Protein AF-A0A4Y7T0N1-F1 (afdb_monomer)

Sequence (143 aa):
MRIVDLEAQKLVNLERAVAVIEGQTSRVIENAEGQRTTPSVVAFTKHGKRLVGLPAKRQAVVNSANTIFAFKHLIGHQFSDKEVQDDAKHWPFKTVKKPDGHPAVQVENGGKSQQLTPKELLSSYVLVKMKETAEQFLNKKVK

Secondary structure (DSSP, 8-state):
-EEEEEE--SSSS-EEEEEEEETTEEEEPP-TTS-S-EE--EEE-TTS-EEESHHHHHHTTT-GGGEE-SGGGGTT--TT-HHHHHHHHH-SSEEEE-TTS-EEEEEEETTEEEEE-HHHHIIIIIHHHHHHHHHHHHTS---

InterPro domains:
  IPR013126 Heat shock protein 70 family [PF00012] (16-143)
  IPR013126 Heat shock protein 70 family [PTHR19375] (18-143)
  IPR043129 ATPase, nucleotide binding domain [SSF53067] (17-142)

Radius of gyration: 16.04 Å; Cα contacts (8 Å, |Δi|>4): 265; chains: 1; bounding box: 37×33×44 Å

pLDDT: mean 85.83, std 10.45, range [37.81, 95.25]

Foldseek 3Di:
DDKDKDQDPDPASFKIWIWDDDPPDIDTAAAPVRDSIFTLKWAADLQQDIDGGPVLVVCCVVRQQRIDTSLVQQPPDFCPDPSNVVVQVVGSYHWDADPVRGIWTWHAHNNDTDTGHSVCSCPVPVVVSSQVRVCVVVVHHDD

Solvent-accessible surface area (backbone atoms only — not comparable to full-atom values): 7938 Å² total; per-residue (Å²): 120,49,80,45,82,42,76,48,92,52,103,56,90,38,36,37,29,43,30,44,33,54,91,92,48,75,45,74,43,55,36,98,86,75,33,57,58,36,42,55,21,42,19,40,31,74,82,56,48,77,35,62,15,66,69,10,56,66,35,39,81,84,42,29,50,29,30,49,56,68,45,67,77,47,58,95,44,45,39,84,37,66,68,51,51,56,53,49,72,76,45,72,35,50,69,42,72,44,97,87,44,35,42,24,38,46,36,48,41,47,84,38,81,44,78,40,39,42,66,53,51,41,60,70,46,50,49,46,51,50,48,51,37,51,20,64,75,65,74,42,89,80,132

Structure (mmCIF, N/CA/C/O backbone):
data_AF-A0A4Y7T0N1-F1
#
_entry.id   AF-A0A4Y7T0N1-F1
#
loop_
_atom_site.group_PDB
_atom_site.id
_atom_site.type_symbol
_atom_site.label_atom_id
_atom_site.label_alt_id
_atom_site.label_comp_id
_atom_site.label_asym_id
_atom_site.label_entity_id
_atom_site.label_seq_id
_atom_site.pdbx_PDB_ins_code
_atom_site.Cartn_x
_atom_site.Cartn_y
_atom_site.Cartn_z
_atom_site.occupancy
_atom_site.B_iso_or_equiv
_atom_site.auth_seq_id
_atom_site.auth_comp_id
_atom_site.auth_asym_id
_atom_site.auth_atom_id
_atom_site.pdbx_PDB_model_num
ATOM 1 N N . MET A 1 1 ? -9.995 -4.094 25.780 1.00 56.50 1 MET A N 1
ATOM 2 C CA . MET A 1 1 ? -10.314 -3.546 24.450 1.00 56.50 1 MET A CA 1
ATOM 3 C C . MET A 1 1 ? -9.272 -4.034 23.461 1.00 56.50 1 MET A C 1
ATOM 5 O O . MET A 1 1 ? -8.095 -3.783 23.698 1.00 56.50 1 MET A O 1
ATOM 9 N N . ARG A 1 2 ? -9.671 -4.794 22.439 1.00 62.84 2 ARG A N 1
ATOM 10 C CA . ARG A 1 2 ? -8.757 -5.334 21.415 1.00 62.84 2 ARG A CA 1
ATOM 11 C C . ARG A 1 2 ? -9.041 -4.655 20.080 1.00 62.84 2 ARG A C 1
ATOM 13 O O . ARG A 1 2 ? -10.206 -4.433 19.764 1.00 62.84 2 ARG A O 1
ATOM 20 N N . ILE A 1 3 ? -7.989 -4.320 19.339 1.00 62.69 3 ILE A N 1
ATOM 21 C CA . ILE A 1 3 ? -8.107 -3.845 17.961 1.00 62.69 3 ILE A CA 1
ATOM 22 C C . ILE A 1 3 ? -7.867 -5.035 17.053 1.00 62.69 3 ILE A C 1
ATOM 24 O O . ILE A 1 3 ? -6.876 -5.746 17.220 1.00 62.69 3 ILE A O 1
ATOM 28 N N . VAL A 1 4 ? -8.776 -5.241 16.112 1.00 72.81 4 VAL A N 1
ATOM 29 C CA . VAL A 1 4 ? -8.622 -6.243 15.066 1.00 72.81 4 VAL A CA 1
ATOM 30 C C . VAL A 1 4 ? -8.620 -5.537 13.722 1.00 72.81 4 VAL A C 1
ATOM 32 O O . VAL A 1 4 ? -9.458 -4.674 13.450 1.00 72.81 4 VAL A O 1
ATOM 35 N N . ASP A 1 5 ? -7.633 -5.876 12.905 1.00 69.31 5 ASP A N 1
ATOM 36 C CA . ASP A 1 5 ? -7.638 -5.525 11.497 1.00 69.31 5 ASP A CA 1
ATOM 37 C C . ASP A 1 5 ? -8.485 -6.574 10.764 1.00 69.31 5 ASP A C 1
ATOM 39 O O . ASP A 1 5 ? -8.305 -7.781 10.943 1.00 69.31 5 ASP A O 1
ATOM 43 N N . LEU A 1 6 ? -9.465 -6.093 10.007 1.00 65.44 6 LEU A N 1
ATOM 44 C CA . LEU A 1 6 ? -10.406 -6.909 9.260 1.00 65.44 6 LEU A CA 1
ATOM 45 C C . LEU A 1 6 ? -10.150 -6.715 7.771 1.00 65.44 6 LEU A C 1
ATOM 47 O O . LEU A 1 6 ? -10.138 -5.594 7.256 1.00 65.44 6 LEU A O 1
ATOM 51 N N .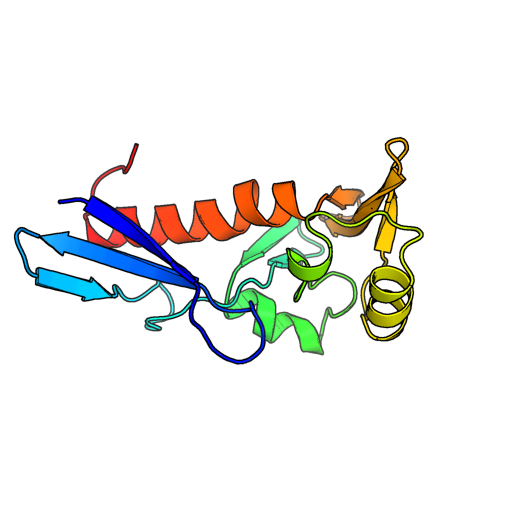 GLU A 1 7 ? -9.992 -7.827 7.067 1.00 65.38 7 GLU A N 1
ATOM 52 C CA . GLU A 1 7 ? -10.002 -7.848 5.613 1.00 65.38 7 GLU A CA 1
ATOM 53 C C . GLU A 1 7 ? -11.452 -7.956 5.138 1.00 65.38 7 GLU A C 1
ATOM 55 O O . GLU A 1 7 ? -12.161 -8.898 5.497 1.00 65.38 7 GLU A O 1
ATOM 60 N N . ALA A 1 8 ? -11.922 -6.973 4.371 1.00 56.91 8 ALA A N 1
ATOM 61 C CA . ALA A 1 8 ? -13.291 -7.001 3.874 1.00 56.91 8 ALA A CA 1
ATOM 62 C C . ALA A 1 8 ? -13.403 -7.989 2.701 1.00 56.91 8 ALA A C 1
ATOM 64 O O . ALA A 1 8 ? -12.773 -7.792 1.662 1.00 56.91 8 ALA A O 1
ATOM 65 N N . GLN A 1 9 ? -14.236 -9.027 2.847 1.00 44.56 9 GLN A N 1
ATOM 66 C CA . GLN A 1 9 ? -14.589 -9.964 1.773 1.00 44.56 9 GLN A CA 1
ATOM 67 C C . GLN A 1 9 ? -15.526 -9.293 0.752 1.00 44.56 9 GLN A C 1
ATOM 69 O O . GLN A 1 9 ? -16.732 -9.524 0.720 1.00 44.56 9 GLN A O 1
ATOM 74 N N . LYS A 1 10 ? -14.975 -8.440 -0.106 1.00 39.34 10 LYS A N 1
ATOM 75 C CA . LYS A 1 10 ? -15.500 -8.236 -1.462 1.00 39.34 10 LYS A CA 1
ATOM 76 C C . LYS A 1 10 ? -14.497 -8.874 -2.414 1.00 39.34 10 LYS A C 1
ATOM 78 O O . LYS A 1 10 ? -13.329 -8.965 -2.066 1.00 39.34 10 LYS A O 1
ATOM 83 N N . LEU A 1 11 ? -14.963 -9.330 -3.576 1.00 37.81 11 LEU A N 1
ATOM 84 C CA . LEU A 1 11 ? -14.283 -10.149 -4.604 1.00 37.81 11 LEU A CA 1
ATOM 85 C C . LEU A 1 11 ? -12.857 -9.733 -5.046 1.00 37.81 11 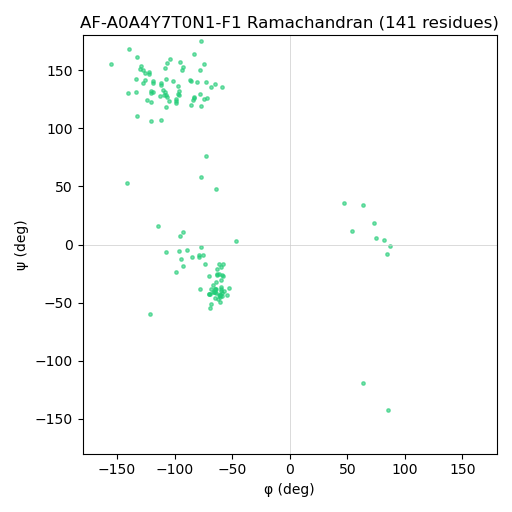LEU A C 1
ATOM 87 O O . LEU A 1 11 ? -12.280 -10.384 -5.907 1.00 37.81 11 LEU A O 1
ATOM 91 N N . VAL A 1 12 ? -12.256 -8.700 -4.458 1.00 47.91 12 VAL A N 1
ATOM 92 C CA . VAL A 1 12 ? -10.844 -8.358 -4.592 1.00 47.91 12 VAL A CA 1
ATOM 93 C C . VAL A 1 12 ? -10.345 -7.889 -3.220 1.00 47.91 12 VAL A C 1
ATOM 95 O O . VAL A 1 12 ? -10.972 -7.019 -2.615 1.00 47.91 12 VAL A O 1
ATOM 98 N N . ASN A 1 13 ? -9.222 -8.436 -2.743 1.00 62.03 13 ASN A N 1
ATOM 99 C CA . ASN A 1 13 ? -8.569 -8.194 -1.441 1.00 62.03 13 ASN A CA 1
ATOM 100 C C . ASN A 1 13 ? -8.056 -6.739 -1.248 1.00 62.03 13 ASN A C 1
ATOM 102 O O . ASN A 1 13 ? -6.907 -6.491 -0.870 1.00 62.03 13 ASN A O 1
ATOM 106 N N . LEU A 1 14 ? -8.877 -5.732 -1.543 1.00 70.88 14 LEU A N 1
ATOM 107 C CA . LEU A 1 14 ? -8.480 -4.335 -1.723 1.00 70.88 14 LEU A CA 1
ATOM 108 C C . LEU A 1 14 ? -8.893 -3.419 -0.581 1.00 70.88 14 LEU A C 1
ATOM 110 O O . LEU A 1 14 ? -8.496 -2.263 -0.602 1.00 70.88 14 LEU A O 1
ATOM 114 N N . GLU A 1 15 ? -9.656 -3.872 0.406 1.00 83.56 15 GLU A N 1
ATOM 115 C CA . GLU A 1 15 ? -10.153 -3.007 1.479 1.00 83.56 15 GLU A CA 1
ATOM 116 C C . GLU A 1 15 ? -9.815 -3.592 2.852 1.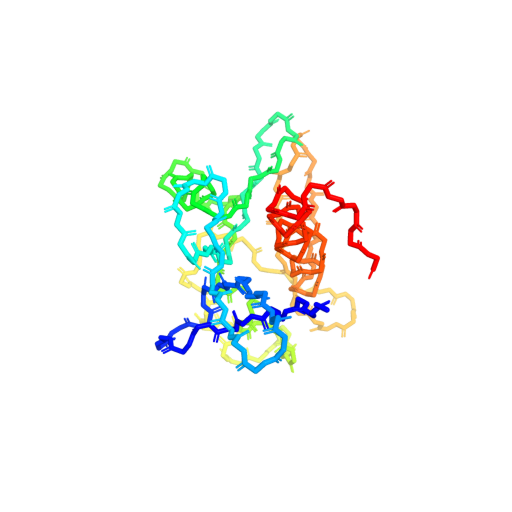00 83.56 15 GLU A C 1
ATOM 118 O O . GLU A 1 15 ? -9.891 -4.802 3.067 1.00 83.56 15 GLU A O 1
ATOM 123 N N . ARG A 1 16 ? -9.412 -2.722 3.783 1.00 84.12 16 ARG A N 1
ATOM 124 C CA . ARG A 1 16 ? -9.196 -3.065 5.194 1.00 84.12 16 ARG A CA 1
ATOM 125 C C . ARG A 1 16 ? -10.071 -2.203 6.080 1.00 84.12 16 ARG A C 1
ATOM 127 O O . ARG A 1 16 ? -10.336 -1.047 5.756 1.00 84.12 16 ARG A O 1
ATOM 134 N N . ALA A 1 17 ? -10.496 -2.754 7.199 1.00 86.94 17 ALA A N 1
ATOM 135 C CA . ALA A 1 17 ? -11.232 -2.041 8.224 1.00 86.94 17 ALA A CA 1
ATOM 136 C C . ALA A 1 17 ? -10.568 -2.273 9.576 1.00 86.94 17 ALA A C 1
ATOM 138 O O . ALA A 1 17 ? -9.929 -3.298 9.809 1.00 86.94 17 ALA A O 1
ATOM 139 N N . VAL A 1 18 ? -10.742 -1.319 10.480 1.00 87.38 18 VAL A N 1
ATOM 140 C CA . VAL A 1 18 ? -10.300 -1.461 11.863 1.00 87.38 18 VAL A CA 1
ATOM 141 C C . VAL A 1 18 ? -11.539 -1.620 12.720 1.00 87.38 18 VAL A C 1
ATOM 143 O O . VAL A 1 18 ? -12.489 -0.848 12.586 1.00 87.38 18 VAL A O 1
ATOM 146 N N . ALA A 1 19 ? -11.544 -2.615 13.599 1.00 87.06 19 ALA A N 1
ATOM 147 C CA . ALA A 1 19 ? -12.599 -2.773 14.584 1.00 87.06 19 ALA A CA 1
ATOM 148 C C . ALA A 1 19 ? -12.045 -2.766 16.003 1.00 87.06 19 ALA A C 1
ATOM 150 O O . ALA A 1 19 ? -10.942 -3.241 16.281 1.00 87.06 19 ALA A O 1
ATOM 151 N N . VAL A 1 20 ? -12.853 -2.223 16.904 1.00 85.94 20 VAL A N 1
ATOM 152 C CA . VAL A 1 20 ? -12.603 -2.180 18.337 1.00 85.94 20 VAL A CA 1
ATOM 153 C C . VAL A 1 20 ? -13.575 -3.137 19.013 1.00 85.94 20 VAL A C 1
ATOM 155 O O . VAL A 1 20 ? -14.782 -3.079 18.780 1.00 85.94 20 VAL A O 1
ATOM 158 N N . ILE A 1 21 ? -13.034 -4.020 19.849 1.00 85.56 21 ILE A N 1
ATOM 159 C CA . ILE A 1 21 ? -13.801 -4.983 20.640 1.00 85.56 21 ILE A CA 1
ATOM 160 C C . ILE A 1 21 ? -13.775 -4.550 22.105 1.00 85.56 21 ILE A C 1
ATOM 162 O O . ILE A 1 21 ? -12.707 -4.506 22.733 1.00 85.56 21 ILE A O 1
ATOM 166 N N . GLU A 1 22 ? -14.952 -4.258 22.650 1.00 81.62 22 GLU A N 1
ATOM 167 C CA . GLU A 1 22 ? -15.200 -3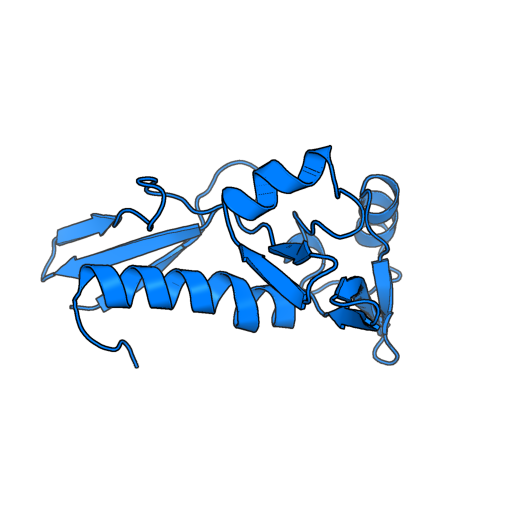.887 24.044 1.00 81.62 22 GLU A CA 1
ATOM 168 C C . GLU A 1 22 ? -16.170 -4.904 24.662 1.00 81.62 22 GLU A C 1
ATOM 170 O O . GLU A 1 22 ? -17.356 -4.938 24.340 1.00 81.62 22 GLU A O 1
ATOM 175 N N . GLY A 1 23 ? -15.651 -5.779 25.530 1.00 84.38 23 GLY A N 1
ATOM 176 C CA . GLY A 1 23 ? -16.430 -6.895 26.070 1.00 84.38 23 GLY A CA 1
ATOM 177 C C . GLY A 1 23 ? -16.841 -7.868 24.962 1.00 84.38 23 GLY A C 1
ATOM 178 O O . GLY A 1 23 ? -15.977 -8.436 24.296 1.00 84.38 23 GLY A O 1
ATOM 179 N N . GLN A 1 24 ? -18.151 -8.044 24.775 1.00 83.50 24 GLN A N 1
ATOM 180 C CA . GLN A 1 24 ? -18.739 -8.880 23.720 1.00 83.50 24 GLN A CA 1
ATOM 181 C C . GLN A 1 24 ? -19.148 -8.086 22.468 1.00 83.50 24 GLN A C 1
ATOM 183 O O . GLN A 1 24 ? -19.536 -8.682 21.466 1.00 83.50 24 GLN A O 1
ATOM 188 N N . THR A 1 25 ? -19.043 -6.755 22.497 1.00 80.75 25 THR A N 1
ATOM 189 C CA . THR A 1 25 ? -19.463 -5.898 21.386 1.00 80.75 25 THR A CA 1
ATOM 190 C C . THR A 1 25 ? -18.269 -5.562 20.502 1.00 80.75 25 THR A C 1
ATOM 192 O O . THR A 1 25 ? -17.212 -5.150 20.988 1.00 80.75 25 THR A O 1
ATOM 195 N N . SER A 1 26 ? -18.442 -5.708 19.188 1.00 85.50 26 SER A N 1
ATOM 196 C CA . SER A 1 26 ? -17.476 -5.250 18.188 1.00 85.50 26 SER A CA 1
ATOM 197 C C . SER A 1 26 ? -18.057 -4.086 17.391 1.00 85.50 26 SER A C 1
ATOM 199 O O . SER A 1 26 ? -19.232 -4.096 17.024 1.00 85.50 26 SER A O 1
ATOM 201 N N . ARG A 1 27 ? -17.237 -3.065 17.142 1.00 86.25 27 ARG A N 1
ATOM 202 C CA . ARG A 1 27 ? -17.602 -1.909 16.317 1.00 86.25 27 ARG A CA 1
ATOM 203 C C . ARG A 1 27 ? -16.495 -1.598 15.324 1.00 86.25 27 ARG A C 1
ATOM 205 O O . ARG A 1 27 ? -15.331 -1.513 15.710 1.00 86.25 27 ARG A O 1
ATOM 212 N N . VAL A 1 28 ? -16.856 -1.419 14.056 1.00 88.31 28 VAL A N 1
ATOM 213 C CA . VAL A 1 28 ? -15.934 -0.914 13.030 1.00 88.31 28 VAL A CA 1
ATOM 214 C C . VAL A 1 28 ? -15.802 0.592 13.210 1.00 88.31 28 VAL A C 1
ATOM 216 O O . VAL A 1 28 ? -16.813 1.285 13.322 1.00 88.31 28 VAL A O 1
ATOM 219 N N . ILE A 1 29 ? -14.568 1.081 13.258 1.00 89.62 29 ILE A N 1
ATOM 220 C CA . ILE A 1 29 ? -14.277 2.502 13.445 1.00 89.62 29 ILE A CA 1
ATOM 221 C C . ILE A 1 29 ? -14.094 3.196 12.098 1.00 89.62 29 ILE A C 1
ATOM 223 O O . ILE A 1 29 ? -13.671 2.588 11.113 1.00 89.62 29 ILE A O 1
ATOM 227 N N . GLU A 1 30 ? -14.431 4.478 12.058 1.00 89.25 30 GLU A N 1
ATOM 228 C CA . GLU A 1 30 ? -14.248 5.309 10.874 1.00 89.25 30 GLU A CA 1
ATOM 229 C C . GLU A 1 30 ? -12.796 5.783 10.787 1.00 89.25 30 GLU A C 1
ATOM 231 O O . GLU A 1 30 ? -12.162 6.108 11.792 1.00 89.25 30 GLU A O 1
ATOM 236 N N . ASN A 1 31 ? -12.256 5.792 9.572 1.00 87.50 31 ASN A N 1
ATOM 237 C CA . ASN A 1 31 ? -10.958 6.383 9.290 1.00 87.50 31 ASN A CA 1
ATOM 238 C C . ASN A 1 31 ? -11.047 7.914 9.223 1.00 87.50 31 ASN A C 1
ATOM 240 O O . ASN A 1 31 ? -12.128 8.500 9.250 1.00 87.50 31 ASN A O 1
ATOM 244 N N . ALA A 1 32 ? -9.895 8.569 9.075 1.00 85.94 32 ALA A N 1
ATOM 245 C CA . ALA A 1 32 ? -9.811 10.028 8.964 1.00 85.94 32 ALA A CA 1
ATOM 246 C C . ALA A 1 32 ? -10.626 10.631 7.795 1.00 85.94 32 ALA A C 1
ATOM 248 O O . ALA A 1 32 ? -10.889 11.828 7.795 1.00 85.94 32 ALA A O 1
ATOM 249 N N . GLU A 1 33 ? -11.037 9.817 6.817 1.00 85.25 33 GLU A N 1
ATOM 250 C CA . GLU A 1 33 ? -11.853 10.229 5.668 1.00 85.25 33 GLU A CA 1
ATOM 251 C C . GLU A 1 33 ? -13.361 9.982 5.898 1.00 85.25 33 GLU A C 1
ATOM 253 O O . GLU A 1 33 ? -14.153 10.107 4.964 1.00 85.25 33 GLU A O 1
ATOM 258 N N . GLY A 1 34 ? -13.767 9.579 7.109 1.00 86.62 34 GLY A N 1
ATOM 259 C CA . GLY A 1 34 ? -15.159 9.270 7.460 1.00 86.62 34 GLY A CA 1
ATOM 260 C C . GLY A 1 34 ? -15.677 7.954 6.871 1.00 86.62 34 GLY A C 1
ATOM 261 O O . GLY A 1 34 ? -16.883 7.758 6.753 1.00 86.62 34 GLY A O 1
ATOM 262 N N . GLN A 1 35 ? -14.787 7.055 6.443 1.00 87.88 35 GLN A N 1
ATOM 263 C CA . GLN A 1 35 ? -15.147 5.760 5.862 1.00 87.88 35 GLN A CA 1
ATOM 264 C C . GLN A 1 35 ? -14.826 4.625 6.837 1.00 87.88 35 GLN A C 1
ATOM 266 O O . GLN A 1 35 ? -13.788 4.623 7.495 1.00 87.88 35 GLN A O 1
ATOM 271 N N . ARG A 1 36 ? -15.686 3.605 6.887 1.00 87.88 36 ARG A N 1
ATOM 272 C CA . ARG A 1 36 ? -15.468 2.388 7.699 1.00 87.88 36 ARG A CA 1
ATOM 273 C C . ARG A 1 36 ? -14.500 1.393 7.059 1.00 87.88 36 ARG A C 1
ATOM 275 O O . ARG A 1 36 ? -14.078 0.435 7.698 1.00 87.88 36 ARG A O 1
ATOM 282 N N . THR A 1 37 ? -14.150 1.616 5.797 1.00 86.81 37 THR A N 1
ATOM 283 C CA . THR A 1 37 ? -13.158 0.841 5.057 1.00 86.81 37 THR A CA 1
ATOM 284 C C . THR A 1 37 ? -12.099 1.773 4.484 1.00 86.81 37 THR A C 1
ATOM 286 O O . THR A 1 37 ? -12.349 2.926 4.128 1.00 86.81 37 THR A O 1
ATOM 289 N N . THR A 1 38 ? -10.877 1.266 4.400 1.00 86.38 38 THR A N 1
ATOM 290 C CA . THR A 1 38 ? -9.739 1.947 3.800 1.00 86.38 38 THR A CA 1
ATOM 291 C C . THR A 1 38 ? -9.211 1.101 2.648 1.00 86.38 38 THR A C 1
ATOM 293 O O . THR A 1 38 ? -8.823 -0.052 2.863 1.00 86.38 38 THR A O 1
ATOM 296 N N . PRO A 1 39 ? -9.148 1.652 1.425 1.00 88.31 39 PRO A N 1
ATOM 297 C CA . PRO A 1 39 ? -8.514 0.968 0.310 1.00 88.31 39 PRO A CA 1
ATOM 298 C C . PRO A 1 39 ? -7.038 0.644 0.605 1.00 88.31 39 PRO A C 1
ATOM 300 O O . PRO A 1 39 ? -6.280 1.494 1.066 1.00 88.31 39 PRO A O 1
ATOM 303 N N . SER A 1 40 ? -6.599 -0.568 0.281 1.00 87.56 40 SER A N 1
ATOM 304 C CA . SER A 1 40 ? -5.203 -1.022 0.290 1.00 87.56 40 SER A CA 1
ATOM 305 C C . SER A 1 40 ? -4.479 -0.487 -0.947 1.00 87.56 40 SER A C 1
ATOM 307 O O . SER A 1 40 ? -3.992 -1.243 -1.784 1.00 87.56 40 SER A O 1
ATOM 309 N N . VAL A 1 41 ? -4.475 0.837 -1.085 1.00 91.31 41 VAL A N 1
ATOM 310 C CA . VAL A 1 41 ? -3.844 1.569 -2.183 1.00 91.31 41 VAL A CA 1
ATOM 311 C C . VAL A 1 41 ? -2.803 2.498 -1.584 1.00 91.31 41 VAL A C 1
ATOM 313 O O . VAL A 1 41 ? -3.093 3.207 -0.617 1.00 91.31 41 VAL A O 1
ATOM 316 N N . VAL A 1 42 ? -1.602 2.491 -2.154 1.00 93.25 42 VAL A N 1
ATOM 317 C CA . VAL A 1 42 ? -0.470 3.311 -1.717 1.00 93.25 42 VAL A CA 1
ATOM 318 C C . VAL A 1 42 ? 0.010 4.131 -2.905 1.00 93.25 42 VAL A C 1
ATOM 320 O O . VAL A 1 42 ? 0.331 3.566 -3.943 1.00 93.25 42 VAL A O 1
ATOM 323 N N . ALA A 1 43 ? 0.065 5.453 -2.768 1.00 93.56 43 ALA A N 1
ATOM 324 C CA . ALA A 1 43 ? 0.572 6.343 -3.807 1.00 93.56 43 ALA A CA 1
ATOM 325 C C . ALA A 1 43 ? 1.792 7.123 -3.317 1.00 93.56 43 ALA A C 1
ATOM 327 O O . ALA A 1 43 ? 1.812 7.627 -2.189 1.00 93.56 43 ALA A O 1
ATOM 328 N N . PHE A 1 44 ? 2.789 7.257 -4.188 1.00 93.06 44 PHE A N 1
ATOM 329 C CA . PHE A 1 44 ? 4.007 8.024 -3.939 1.00 93.06 44 PHE A CA 1
ATOM 330 C C . PHE A 1 44 ? 3.976 9.305 -4.764 1.00 93.06 44 PHE A C 1
ATOM 332 O O . PHE A 1 44 ? 3.707 9.283 -5.967 1.00 93.06 44 PHE A O 1
ATOM 339 N N . THR A 1 45 ? 4.199 10.445 -4.111 1.00 89.06 45 THR A N 1
ATOM 340 C CA . THR A 1 45 ? 4.218 11.740 -4.791 1.00 89.06 45 THR A CA 1
ATOM 341 C C . THR A 1 45 ? 5.639 12.155 -5.153 1.00 89.06 45 THR A C 1
ATOM 343 O O . THR A 1 45 ? 6.626 11.790 -4.507 1.00 89.06 45 THR A O 1
ATOM 346 N N . LYS A 1 46 ? 5.736 13.032 -6.154 1.00 84.12 46 LYS A N 1
ATOM 347 C CA . LYS A 1 46 ? 6.999 13.652 -6.579 1.00 84.12 46 LYS A CA 1
ATOM 348 C C . LYS A 1 46 ? 7.680 14.469 -5.475 1.00 84.12 46 LYS A C 1
ATOM 350 O O . LYS A 1 46 ? 8.878 14.695 -5.548 1.00 84.12 46 LYS A O 1
ATOM 355 N N . HIS A 1 47 ? 6.943 14.878 -4.441 1.00 83.94 47 HIS A N 1
ATOM 356 C CA . HIS A 1 47 ? 7.463 15.653 -3.308 1.00 83.94 47 HIS A CA 1
ATOM 357 C C . HIS A 1 47 ? 7.908 14.780 -2.124 1.00 83.94 47 HIS A C 1
ATOM 359 O O . HIS A 1 47 ? 8.117 15.294 -1.030 1.00 83.94 47 HIS A O 1
ATOM 365 N N . GLY A 1 48 ? 7.999 13.456 -2.292 1.00 82.56 48 GLY A N 1
ATOM 366 C CA . GLY A 1 48 ? 8.411 12.557 -1.210 1.00 82.56 48 GLY A CA 1
ATOM 367 C C . GLY A 1 48 ? 7.288 12.192 -0.230 1.00 82.56 48 GLY A C 1
ATOM 368 O O . GLY A 1 48 ? 7.531 11.522 0.779 1.00 82.56 48 GLY A O 1
ATOM 369 N N . LYS A 1 49 ? 6.051 12.646 -0.491 1.00 85.94 49 LYS A N 1
ATOM 370 C CA . LYS A 1 49 ? 4.890 12.356 0.358 1.00 85.94 49 LYS A CA 1
ATOM 371 C C . LYS A 1 49 ? 4.275 11.024 -0.050 1.00 85.94 49 LYS A C 1
ATOM 373 O O . LYS A 1 49 ? 4.139 10.713 -1.230 1.00 85.94 49 LYS A O 1
ATOM 378 N N . ARG A 1 50 ? 3.854 10.260 0.950 1.00 89.75 50 ARG A N 1
ATOM 379 C CA . ARG A 1 50 ? 3.208 8.960 0.778 1.00 89.75 50 ARG A CA 1
ATOM 380 C C . ARG A 1 50 ? 1.747 9.092 1.167 1.00 89.75 50 ARG A C 1
ATOM 382 O O . ARG A 1 50 ? 1.430 9.699 2.189 1.00 89.75 50 ARG A O 1
ATOM 389 N N . LEU A 1 51 ? 0.868 8.571 0.328 1.00 91.88 51 LEU A N 1
ATOM 390 C CA . LEU A 1 51 ? -0.575 8.598 0.521 1.00 91.88 51 LEU A CA 1
ATOM 391 C C . LEU A 1 51 ? -1.071 7.159 0.609 1.00 91.88 51 LEU A C 1
ATOM 393 O O . LEU A 1 51 ? -0.598 6.296 -0.126 1.00 91.88 51 LEU A O 1
ATOM 397 N N . VAL A 1 52 ? -2.029 6.906 1.495 1.00 92.00 52 VAL A N 1
ATOM 398 C CA . VAL A 1 52 ? -2.620 5.579 1.708 1.00 92.00 52 VAL A CA 1
ATOM 399 C C . VAL A 1 52 ? -4.134 5.724 1.766 1.00 92.00 52 VAL A C 1
ATOM 401 O O . VAL A 1 52 ? -4.634 6.706 2.316 1.00 92.00 52 VAL A O 1
ATOM 404 N N . GLY A 1 53 ? -4.871 4.763 1.214 1.00 90.81 53 GLY A N 1
ATOM 405 C CA . GLY A 1 53 ? -6.331 4.758 1.278 1.00 90.81 53 GLY A CA 1
ATOM 406 C C . GLY A 1 53 ? -6.992 5.575 0.176 1.00 90.81 53 GLY A C 1
ATOM 407 O O . GLY A 1 53 ? -6.551 5.586 -0.976 1.00 90.81 53 GLY A O 1
ATOM 408 N N . LEU A 1 54 ? -8.079 6.262 0.526 1.00 90.38 54 LEU A N 1
ATOM 409 C CA . LEU A 1 54 ? -8.862 7.054 -0.422 1.00 90.38 54 LEU A CA 1
ATOM 410 C C . LEU A 1 54 ? -8.039 8.160 -1.120 1.00 90.38 54 LEU A C 1
ATOM 412 O O . LEU A 1 54 ? -8.162 8.280 -2.343 1.00 90.38 54 LEU A O 1
ATOM 416 N N . PRO A 1 55 ? -7.144 8.904 -0.433 1.00 91.31 55 PRO A N 1
ATOM 417 C CA . PRO A 1 55 ? -6.271 9.872 -1.096 1.00 91.31 55 PRO A CA 1
ATOM 418 C C . PRO A 1 55 ? -5.364 9.244 -2.162 1.00 91.31 55 PRO A C 1
ATOM 420 O O . PRO A 1 55 ? -5.150 9.845 -3.212 1.00 91.31 55 PRO A O 1
ATOM 423 N N . ALA A 1 56 ? -4.867 8.024 -1.930 1.00 92.06 56 ALA A N 1
ATOM 424 C CA . ALA A 1 56 ? -4.067 7.294 -2.912 1.00 92.06 56 ALA A CA 1
ATOM 425 C C . ALA A 1 56 ? -4.920 6.831 -4.101 1.00 92.06 56 ALA A C 1
ATOM 427 O O . ALA A 1 56 ? -4.526 7.001 -5.248 1.00 92.06 56 ALA A O 1
ATOM 428 N N . LYS A 1 57 ? -6.133 6.328 -3.843 1.00 90.19 57 LYS A N 1
ATOM 429 C CA . LYS A 1 57 ? -7.076 5.929 -4.899 1.00 90.19 57 LYS A CA 1
ATOM 430 C C . LYS A 1 57 ? -7.438 7.093 -5.829 1.00 90.19 57 LYS A C 1
ATOM 432 O O . LYS A 1 57 ? -7.516 6.897 -7.035 1.00 90.19 57 LYS A O 1
ATOM 437 N N . ARG A 1 58 ? -7.602 8.310 -5.298 1.00 91.25 58 ARG A N 1
ATOM 438 C CA . ARG A 1 58 ? -7.840 9.522 -6.109 1.00 91.25 58 ARG A CA 1
ATOM 439 C C . ARG A 1 58 ? -6.655 9.863 -7.021 1.00 91.25 58 ARG A C 1
ATOM 441 O O . ARG A 1 58 ? -6.858 10.353 -8.125 1.00 91.25 58 ARG A O 1
ATOM 448 N N . GLN A 1 59 ? -5.432 9.567 -6.583 1.00 90.75 59 GLN A N 1
ATOM 449 C CA . GLN A 1 59 ? -4.217 9.784 -7.373 1.00 90.75 59 GLN A CA 1
ATOM 450 C C . GLN A 1 59 ? -4.047 8.770 -8.509 1.00 90.75 59 GLN A C 1
ATOM 452 O O . GLN A 1 59 ? -3.302 9.051 -9.440 1.00 90.75 59 GLN A O 1
ATOM 457 N N . ALA A 1 60 ? -4.758 7.638 -8.494 1.00 88.06 60 ALA A N 1
ATOM 458 C CA . ALA A 1 60 ? -4.621 6.609 -9.525 1.00 88.06 60 ALA A CA 1
ATOM 459 C C . ALA A 1 60 ? -4.924 7.123 -10.944 1.00 88.06 60 ALA A C 1
ATOM 461 O O . ALA A 1 60 ? -4.382 6.587 -11.901 1.00 88.06 60 ALA A O 1
ATOM 462 N N . VAL A 1 61 ? -5.752 8.166 -11.085 1.00 87.44 61 VAL A N 1
ATOM 463 C CA . VAL A 1 61 ? -6.096 8.760 -12.391 1.00 87.44 61 VAL A CA 1
ATOM 464 C C . VAL A 1 61 ? -4.975 9.656 -12.927 1.00 87.44 61 VAL A C 1
ATOM 466 O O . VAL A 1 61 ? -4.701 9.656 -14.121 1.00 87.44 61 VAL A O 1
ATOM 469 N N . VAL A 1 62 ? -4.310 10.413 -12.051 1.00 90.50 62 VAL A N 1
ATOM 470 C CA . VAL A 1 62 ? -3.303 11.423 -12.433 1.00 90.50 62 VAL A CA 1
ATOM 471 C C . VAL A 1 62 ? -1.862 10.919 -12.315 1.00 90.50 62 VAL A C 1
ATOM 473 O O . VAL A 1 62 ? -0.961 11.437 -12.965 1.00 90.50 62 VAL A O 1
ATOM 476 N N . ASN A 1 63 ? -1.631 9.914 -11.474 1.00 90.50 63 ASN A N 1
ATOM 477 C CA . ASN A 1 63 ? -0.325 9.367 -11.123 1.00 90.50 63 ASN A CA 1
ATOM 478 C C . ASN A 1 63 ? -0.417 7.838 -10.996 1.00 90.50 63 ASN A C 1
ATOM 480 O O . ASN A 1 63 ? -0.063 7.248 -9.972 1.00 90.50 63 ASN A O 1
ATOM 484 N N . SER A 1 64 ? -0.940 7.195 -12.038 1.00 90.62 64 SER A N 1
ATOM 485 C CA . SER A 1 64 ? -1.156 5.746 -12.095 1.00 90.62 64 SER A CA 1
ATOM 486 C C . SER A 1 64 ? 0.145 4.948 -11.921 1.00 90.62 64 SER A C 1
ATOM 488 O O . SER A 1 64 ? 0.167 3.977 -11.171 1.00 90.62 64 SER A O 1
ATOM 490 N N . ALA A 1 65 ? 1.250 5.411 -12.518 1.00 91.25 65 ALA A N 1
ATOM 491 C CA . ALA A 1 65 ? 2.554 4.742 -12.468 1.00 91.25 65 ALA A CA 1
ATOM 492 C C . ALA A 1 65 ? 3.163 4.637 -11.057 1.00 91.25 65 ALA A C 1
ATOM 494 O O . ALA A 1 65 ? 3.932 3.718 -10.790 1.00 91.25 65 ALA A O 1
ATOM 495 N N . ASN A 1 66 ? 2.809 5.551 -10.145 1.00 93.00 66 ASN A N 1
ATOM 496 C CA . ASN A 1 66 ? 3.279 5.542 -8.754 1.00 93.00 66 ASN A CA 1
ATOM 497 C C . ASN A 1 66 ? 2.148 5.285 -7.749 1.00 93.00 66 ASN A C 1
ATOM 499 O O . ASN A 1 66 ? 2.310 5.558 -6.557 1.00 93.00 66 ASN A O 1
ATOM 503 N N . THR A 1 67 ? 1.002 4.786 -8.219 1.00 93.12 67 THR A N 1
ATOM 504 C CA . THR A 1 67 ? -0.134 4.400 -7.380 1.00 93.12 67 THR A CA 1
ATOM 505 C C . THR A 1 67 ? -0.305 2.891 -7.428 1.00 93.12 67 THR A C 1
ATOM 507 O O . THR A 1 67 ? -0.766 2.329 -8.416 1.00 93.12 67 THR A O 1
ATOM 510 N N . ILE A 1 68 ? 0.061 2.236 -6.334 1.00 93.00 68 ILE A N 1
ATOM 511 C CA . ILE A 1 68 ? 0.088 0.787 -6.210 1.00 93.00 68 ILE A CA 1
ATOM 512 C C . ILE A 1 68 ? -1.203 0.295 -5.565 1.00 93.00 68 ILE A C 1
ATOM 514 O O . ILE A 1 68 ? -1.593 0.747 -4.486 1.00 93.00 68 ILE A O 1
ATOM 518 N N . PHE A 1 69 ? -1.842 -0.671 -6.210 1.00 90.50 69 PHE A N 1
ATOM 519 C CA . PHE A 1 69 ? -3.045 -1.362 -5.755 1.00 90.50 69 PHE A CA 1
ATOM 520 C C . PHE A 1 69 ? -2.919 -2.850 -6.091 1.00 90.50 69 PHE A C 1
ATOM 522 O O . PHE A 1 69 ? -1.994 -3.239 -6.796 1.00 90.50 69 PHE A O 1
ATOM 529 N N . ALA A 1 70 ? -3.809 -3.687 -5.550 1.00 86.38 70 ALA A N 1
ATOM 530 C CA . ALA A 1 70 ? -3.821 -5.141 -5.774 1.00 86.38 70 ALA A CA 1
ATOM 531 C C . ALA A 1 70 ? -2.497 -5.878 -5.471 1.00 86.38 70 ALA A C 1
ATOM 533 O O . ALA A 1 70 ? -2.379 -7.069 -5.731 1.00 86.38 70 ALA A O 1
ATOM 534 N N . PHE A 1 71 ? -1.530 -5.223 -4.819 1.00 88.00 71 PHE A N 1
ATOM 535 C CA . PHE A 1 71 ? -0.211 -5.796 -4.538 1.00 88.00 71 PHE A CA 1
ATOM 536 C C . PHE A 1 71 ? -0.267 -7.050 -3.658 1.00 88.00 71 PHE A C 1
ATOM 538 O O . PHE A 1 71 ? 0.699 -7.801 -3.613 1.00 88.00 71 PHE A O 1
ATOM 545 N N . LYS A 1 72 ? -1.378 -7.311 -2.959 1.00 85.12 72 LYS A N 1
ATOM 546 C CA . LYS A 1 72 ? -1.557 -8.548 -2.188 1.00 85.12 72 LYS A CA 1
ATOM 547 C C . LYS A 1 72 ? -1.565 -9.803 -3.062 1.00 85.12 72 LYS A C 1
ATOM 549 O O . LYS A 1 72 ? -1.176 -10.847 -2.562 1.00 85.12 72 LYS A O 1
ATOM 554 N N . HIS A 1 73 ? -1.934 -9.698 -4.341 1.00 86.50 73 HIS A N 1
ATOM 555 C CA . HIS A 1 73 ? -1.855 -10.815 -5.292 1.00 86.50 73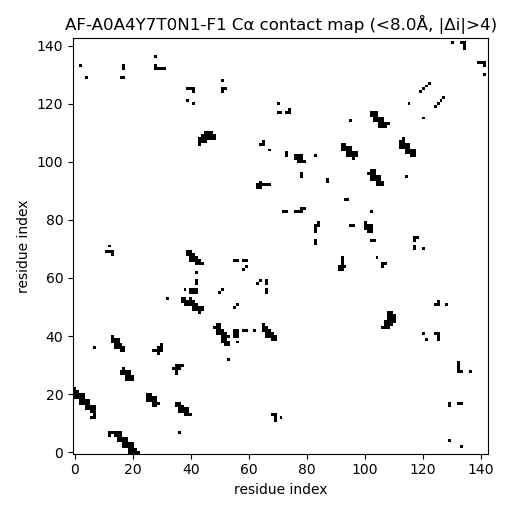 HIS A CA 1
ATOM 556 C C . HIS A 1 73 ? -0.415 -11.289 -5.515 1.00 86.50 73 HIS A C 1
ATOM 558 O O . HIS A 1 73 ? -0.182 -12.413 -5.923 1.00 86.50 73 HIS A O 1
ATOM 564 N N . LEU A 1 74 ? 0.572 -10.444 -5.215 1.00 87.00 74 LEU A N 1
ATOM 565 C CA . LEU A 1 74 ? 1.985 -10.786 -5.328 1.00 87.00 74 LEU A CA 1
ATOM 566 C C . LEU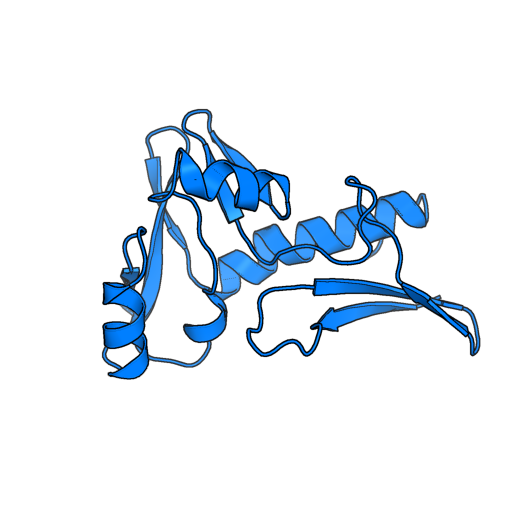 A 1 74 ? 2.526 -11.510 -4.083 1.00 87.00 74 LEU A C 1
ATOM 568 O O . LEU A 1 74 ? 3.663 -11.982 -4.091 1.00 87.00 74 LEU A O 1
ATOM 572 N N . ILE A 1 75 ? 1.766 -11.559 -2.982 1.00 87.12 75 ILE A N 1
ATOM 573 C CA . ILE A 1 75 ? 2.213 -12.191 -1.736 1.00 87.12 75 ILE A CA 1
ATOM 574 C C . ILE A 1 75 ? 2.174 -13.709 -1.911 1.00 87.12 75 ILE A C 1
ATOM 576 O O . ILE A 1 75 ? 1.131 -14.269 -2.219 1.00 87.12 75 ILE A O 1
ATOM 580 N N . GLY A 1 76 ? 3.302 -14.373 -1.654 1.00 87.31 76 GLY A N 1
ATOM 581 C CA . GLY A 1 76 ? 3.407 -15.835 -1.739 1.00 87.31 76 GLY A CA 1
ATOM 582 C C . GLY A 1 76 ? 3.742 -16.373 -3.132 1.00 87.31 76 GLY A C 1
ATOM 583 O O . GLY A 1 76 ? 3.946 -17.574 -3.263 1.00 87.31 76 GLY A O 1
ATOM 584 N N . HIS A 1 77 ? 3.874 -15.500 -4.132 1.00 91.25 77 HIS A N 1
ATOM 585 C CA . HIS A 1 77 ? 4.214 -15.868 -5.505 1.00 91.25 77 HIS A CA 1
ATOM 586 C C . HIS A 1 77 ? 5.675 -15.544 -5.854 1.00 91.25 77 HIS A C 1
ATOM 588 O O . HIS A 1 77 ? 6.334 -14.715 -5.208 1.00 91.25 77 HIS A O 1
ATOM 594 N N . GLN A 1 78 ? 6.191 -16.195 -6.896 1.00 93.06 78 GLN A N 1
ATOM 595 C CA . GLN A 1 78 ? 7.451 -15.833 -7.543 1.00 93.06 78 GLN A CA 1
ATOM 596 C C . GLN A 1 78 ? 7.194 -14.894 -8.719 1.00 93.06 78 GLN A C 1
ATOM 598 O O . GLN A 1 78 ? 6.145 -14.928 -9.356 1.00 93.06 78 GLN A O 1
ATOM 603 N N . PHE A 1 79 ? 8.178 -14.056 -9.057 1.00 92.75 79 PHE A N 1
ATOM 604 C CA . PHE A 1 79 ? 8.030 -13.136 -10.186 1.00 92.75 79 PHE A CA 1
ATOM 605 C C . PHE A 1 79 ? 7.770 -13.878 -11.506 1.00 92.75 79 PHE A C 1
ATOM 607 O O . PHE A 1 79 ? 7.093 -13.349 -12.375 1.00 92.75 79 PHE A O 1
ATOM 614 N N . SER A 1 80 ? 8.296 -15.094 -11.665 1.00 92.81 80 SER A N 1
ATOM 615 C CA . SER A 1 80 ? 8.113 -15.925 -12.861 1.00 92.81 80 SER A CA 1
ATOM 616 C C . SER A 1 80 ? 6.736 -16.579 -12.985 1.00 92.81 80 SER A C 1
ATOM 618 O O . SER A 1 80 ? 6.462 -17.170 -14.028 1.00 92.81 80 SER A O 1
ATOM 620 N N . ASP A 1 81 ? 5.890 -16.512 -11.957 1.00 94.12 81 ASP A N 1
ATOM 621 C CA . ASP A 1 81 ? 4.585 -17.170 -11.981 1.00 94.12 81 ASP A CA 1
ATOM 622 C C . ASP A 1 81 ? 3.692 -16.545 -13.058 1.00 94.12 81 ASP A C 1
ATOM 624 O O . ASP A 1 81 ? 3.644 -15.323 -13.224 1.00 94.12 81 ASP A O 1
ATOM 628 N N . LYS A 1 82 ? 2.958 -17.388 -13.796 1.00 93.31 82 LYS A N 1
ATOM 629 C CA . LYS A 1 82 ? 2.090 -16.937 -14.894 1.00 93.31 82 LYS A CA 1
ATOM 630 C C . LYS A 1 82 ? 1.054 -15.918 -14.415 1.00 93.31 82 LYS A C 1
ATOM 632 O O . LYS A 1 82 ? 0.813 -14.938 -15.109 1.00 93.31 82 LYS A O 1
ATOM 637 N N . GLU A 1 83 ? 0.492 -16.130 -13.228 1.00 89.56 83 GLU A N 1
ATOM 638 C CA . GLU A 1 83 ? -0.488 -15.230 -12.609 1.00 89.56 83 GLU A CA 1
ATOM 639 C C . GLU A 1 83 ? 0.106 -13.835 -12.370 1.00 89.56 83 GLU A C 1
ATOM 641 O O . GLU A 1 83 ? -0.486 -12.838 -12.771 1.00 89.56 83 GLU A O 1
ATOM 646 N N . VAL A 1 84 ? 1.329 -13.761 -11.831 1.00 91.31 84 VAL A N 1
ATOM 647 C CA . VAL A 1 84 ? 2.045 -12.493 -11.610 1.00 91.31 84 VAL A CA 1
ATOM 648 C C . VAL A 1 84 ? 2.350 -11.789 -12.931 1.00 91.31 84 VAL A C 1
ATOM 650 O O . VAL A 1 84 ? 2.205 -10.571 -13.030 1.00 91.31 84 VAL A O 1
ATOM 653 N N . GLN A 1 85 ? 2.773 -12.537 -13.951 1.00 94.12 85 GLN A N 1
ATOM 654 C CA . GLN A 1 85 ? 3.071 -11.978 -15.270 1.00 94.12 85 GLN A CA 1
ATOM 655 C C . GLN A 1 85 ? 1.816 -11.484 -15.994 1.00 94.12 85 GLN A C 1
ATOM 657 O O . GLN A 1 85 ? 1.868 -10.460 -16.672 1.00 94.12 85 GLN A O 1
ATOM 662 N N . ASP A 1 86 ? 0.696 -12.193 -15.865 1.00 92.12 86 ASP A N 1
ATOM 663 C CA . ASP A 1 86 ? -0.578 -11.782 -16.447 1.00 92.12 86 ASP A CA 1
ATOM 664 C C . ASP A 1 86 ? -1.147 -10.554 -15.721 1.00 92.12 86 ASP A C 1
ATOM 666 O O . ASP A 1 86 ? -1.534 -9.595 -16.388 1.00 92.12 86 ASP A O 1
ATOM 670 N N . ASP A 1 87 ? -1.098 -10.501 -14.389 1.00 89.19 87 ASP A N 1
ATOM 671 C CA . ASP A 1 87 ? -1.495 -9.319 -13.612 1.00 89.19 87 ASP A CA 1
ATOM 672 C C . ASP A 1 87 ? -0.618 -8.097 -13.942 1.00 89.19 87 ASP A C 1
ATOM 674 O O . ASP A 1 87 ? -1.129 -6.999 -14.187 1.00 89.19 87 ASP A O 1
ATOM 678 N N . ALA A 1 88 ? 0.702 -8.287 -14.047 1.00 89.62 88 ALA A N 1
ATOM 679 C CA . ALA A 1 88 ? 1.647 -7.211 -14.336 1.00 89.62 88 ALA A CA 1
ATOM 680 C C . ALA A 1 88 ? 1.410 -6.526 -15.694 1.00 89.62 88 ALA A C 1
ATOM 6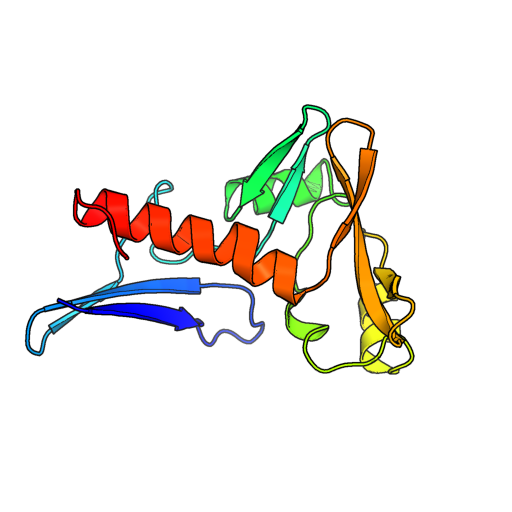82 O O . ALA A 1 88 ? 1.755 -5.355 -15.837 1.00 89.62 88 ALA A O 1
ATOM 683 N N . LYS A 1 89 ? 0.802 -7.210 -16.676 1.00 91.00 89 LYS A N 1
ATOM 684 C CA . LYS A 1 89 ? 0.428 -6.612 -17.976 1.00 91.00 89 LYS A CA 1
ATOM 685 C C . LYS A 1 89 ? -0.724 -5.616 -17.863 1.00 91.00 89 LYS A C 1
ATOM 687 O O . LYS A 1 89 ? -0.838 -4.723 -18.698 1.00 91.00 89 LYS A O 1
ATOM 692 N N . HIS A 1 90 ? -1.586 -5.783 -16.865 1.00 89.06 90 HIS A N 1
ATOM 693 C CA . HIS A 1 90 ? -2.774 -4.952 -16.669 1.00 89.06 90 HIS A CA 1
ATOM 694 C C . HIS A 1 90 ? -2.525 -3.790 -15.704 1.00 89.06 90 HIS A C 1
ATOM 696 O O . HIS A 1 90 ? -3.351 -2.881 -15.598 1.00 89.06 90 HIS A O 1
ATOM 702 N N . TRP A 1 91 ? -1.405 -3.804 -14.981 1.00 90.69 91 TRP A N 1
ATOM 703 C CA . TRP A 1 91 ? -1.078 -2.747 -14.038 1.00 90.69 91 TRP A CA 1
ATOM 704 C C . TRP A 1 91 ? -0.356 -1.571 -14.700 1.00 90.69 91 TRP A C 1
ATOM 706 O O . TRP A 1 91 ? 0.523 -1.760 -15.538 1.00 90.69 91 TRP A O 1
ATOM 716 N N . PRO A 1 92 ? -0.672 -0.331 -14.288 1.00 90.88 92 PRO A N 1
ATOM 717 C CA . PRO A 1 92 ? -0.013 0.864 -14.810 1.00 90.88 92 PRO A CA 1
ATOM 718 C C . PRO A 1 92 ? 1.373 1.114 -14.192 1.00 90.88 92 PRO A C 1
ATOM 720 O O . PRO A 1 92 ? 2.083 2.019 -14.624 1.00 90.88 92 PRO A O 1
ATOM 723 N N . PHE A 1 93 ? 1.744 0.362 -13.153 1.00 91.38 93 PHE A N 1
ATOM 724 C CA . PHE A 1 93 ? 3.014 0.479 -12.441 1.00 91.38 93 PHE A CA 1
ATOM 725 C C . PHE A 1 93 ? 3.946 -0.686 -12.777 1.00 91.38 93 PHE A C 1
ATOM 727 O O . PHE A 1 93 ? 3.518 -1.773 -13.162 1.00 91.38 93 PHE A O 1
ATOM 734 N N . LYS A 1 94 ? 5.251 -0.470 -12.602 1.00 92.50 94 LYS A N 1
ATOM 735 C CA . LYS A 1 94 ? 6.261 -1.458 -12.980 1.00 92.50 94 LYS A CA 1
ATOM 736 C C . LYS A 1 94 ? 6.459 -2.500 -11.881 1.00 92.50 94 LYS A C 1
ATOM 738 O O . LYS A 1 94 ? 6.829 -2.159 -10.759 1.00 92.50 94 LYS A O 1
ATOM 743 N N . THR A 1 95 ? 6.307 -3.771 -12.238 1.00 93.44 95 THR A N 1
ATOM 744 C CA . THR A 1 95 ? 6.687 -4.910 -11.389 1.00 93.44 95 THR A CA 1
ATOM 745 C C . THR A 1 95 ? 8.071 -5.406 -11.808 1.00 93.44 95 THR A C 1
ATOM 747 O O . THR A 1 95 ? 8.375 -5.499 -12.996 1.00 93.44 95 THR A O 1
ATOM 750 N N . VAL A 1 96 ? 8.936 -5.695 -10.842 1.00 94.06 96 VAL A N 1
ATOM 751 C CA . VAL A 1 96 ? 10.328 -6.107 -11.041 1.00 94.06 96 VAL A CA 1
ATOM 752 C C . VAL A 1 96 ? 10.641 -7.365 -10.240 1.00 94.06 96 VAL A C 1
ATOM 754 O O . VAL A 1 96 ? 10.061 -7.608 -9.181 1.00 94.06 96 VAL A O 1
ATOM 757 N N . LYS A 1 97 ? 11.588 -8.157 -10.741 1.00 95.25 97 LYS A N 1
ATOM 758 C CA . LYS A 1 97 ? 12.127 -9.323 -10.040 1.00 95.25 97 LYS A CA 1
ATOM 759 C C . LYS A 1 97 ? 13.213 -8.883 -9.063 1.00 95.25 97 LYS A C 1
ATOM 761 O O . LYS A 1 97 ? 14.176 -8.239 -9.481 1.00 95.25 97 LYS A O 1
ATOM 766 N N . LYS A 1 98 ? 13.095 -9.260 -7.791 1.00 93.00 98 LYS A N 1
ATOM 767 C CA . LYS A 1 98 ? 14.186 -9.111 -6.819 1.00 93.00 98 LYS A CA 1
ATOM 768 C C . LYS A 1 98 ? 15.188 -10.275 -6.913 1.00 93.00 98 LYS A C 1
ATOM 770 O O . LYS A 1 98 ? 14.871 -11.310 -7.501 1.00 93.00 98 LYS A O 1
ATOM 775 N N . PRO A 1 99 ? 16.403 -10.133 -6.342 1.00 89.56 99 PRO A N 1
ATOM 776 C CA . PRO A 1 99 ? 17.423 -11.188 -6.373 1.00 89.56 99 PRO A CA 1
ATOM 777 C C . PRO A 1 99 ? 16.982 -12.519 -5.747 1.00 89.56 99 PRO A C 1
ATOM 779 O O . PRO A 1 99 ? 17.453 -13.572 -6.154 1.00 89.56 99 PRO A O 1
ATOM 782 N N . ASP A 1 100 ? 16.054 -12.467 -4.794 1.00 88.69 100 ASP A N 1
ATOM 783 C CA . ASP A 1 100 ? 15.429 -13.617 -4.128 1.00 88.69 100 ASP A CA 1
ATOM 784 C C . ASP A 1 100 ? 14.353 -14.316 -4.984 1.00 88.69 100 ASP A C 1
ATOM 786 O O . ASP A 1 100 ? 13.776 -15.312 -4.563 1.00 88.69 100 ASP A O 1
ATOM 790 N N . GLY A 1 101 ? 14.073 -13.811 -6.190 1.00 89.69 101 GLY A N 1
ATOM 791 C CA . GLY A 1 101 ? 13.059 -14.349 -7.095 1.00 89.69 101 GLY A CA 1
ATOM 792 C C . GLY A 1 101 ? 11.641 -13.841 -6.834 1.00 89.69 101 GLY A C 1
ATOM 793 O O . GLY A 1 101 ? 10.758 -14.065 -7.668 1.00 89.69 101 GLY A O 1
ATOM 794 N N . HIS A 1 102 ? 11.417 -13.103 -5.745 1.00 92.19 102 HIS A N 1
ATOM 795 C CA . HIS A 1 102 ? 10.106 -12.557 -5.420 1.00 92.19 102 HIS A CA 1
ATOM 796 C C . HIS A 1 102 ? 9.772 -11.315 -6.264 1.00 92.19 102 HIS A C 1
ATOM 798 O O . HIS A 1 102 ? 10.665 -10.554 -6.664 1.00 92.19 102 HIS A O 1
ATOM 804 N N . PRO A 1 103 ? 8.480 -11.081 -6.545 1.00 93.75 103 PRO A N 1
ATOM 805 C CA . PRO A 1 103 ? 8.032 -9.865 -7.200 1.00 93.75 103 PRO A CA 1
ATOM 806 C C . PRO A 1 103 ? 8.104 -8.666 -6.244 1.00 93.75 103 PRO A C 1
ATOM 808 O O . PRO A 1 103 ? 7.741 -8.739 -5.069 1.00 93.75 103 PRO A O 1
ATOM 811 N N . ALA A 1 104 ? 8.527 -7.526 -6.776 1.00 93.81 104 ALA A N 1
ATOM 812 C CA . ALA A 1 104 ? 8.449 -6.224 -6.128 1.00 93.81 104 ALA A CA 1
ATOM 813 C C . ALA A 1 104 ? 7.880 -5.195 -7.101 1.00 93.81 104 ALA A C 1
ATOM 815 O O . ALA A 1 104 ? 7.902 -5.393 -8.311 1.00 93.81 104 ALA A O 1
ATOM 816 N N . VAL A 1 105 ? 7.394 -4.073 -6.585 1.00 93.75 105 VAL A N 1
ATOM 817 C CA . VAL A 1 105 ? 6.988 -2.937 -7.416 1.00 93.75 105 VAL A CA 1
ATOM 818 C C . VAL A 1 105 ? 8.072 -1.871 -7.395 1.00 93.75 105 VAL A C 1
ATOM 820 O O . VAL A 1 105 ? 8.685 -1.618 -6.358 1.00 93.75 105 VAL A O 1
ATOM 823 N N . GLN A 1 106 ? 8.312 -1.242 -8.538 1.00 93.62 106 GLN A N 1
ATOM 824 C CA . GLN A 1 106 ? 9.201 -0.097 -8.654 1.00 93.62 106 GLN A CA 1
ATOM 825 C C . GLN A 1 106 ? 8.363 1.184 -8.662 1.00 93.62 106 GLN A C 1
ATOM 827 O O . GLN A 1 106 ? 7.487 1.349 -9.507 1.00 93.62 106 GLN A O 1
ATOM 832 N N . VAL A 1 107 ? 8.656 2.088 -7.730 1.00 92.25 107 VAL A N 1
ATOM 833 C CA . VAL A 1 107 ? 7.987 3.387 -7.580 1.00 92.25 107 VAL A CA 1
ATOM 834 C C . VAL A 1 107 ? 9.005 4.513 -7.542 1.00 92.25 107 VAL A C 1
ATOM 836 O O . VAL A 1 107 ? 10.125 4.330 -7.065 1.00 92.25 107 VAL A O 1
ATOM 839 N N . GLU A 1 108 ? 8.612 5.692 -8.004 1.00 90.69 108 GLU A N 1
ATOM 840 C CA . GLU A 1 108 ? 9.379 6.916 -7.823 1.00 90.69 108 GLU A CA 1
ATOM 841 C C . GLU A 1 108 ? 8.813 7.728 -6.656 1.00 90.69 108 GLU A C 1
ATOM 843 O O . GLU A 1 108 ? 7.631 8.068 -6.606 1.00 90.69 108 GLU A O 1
ATOM 848 N N . ASN A 1 109 ? 9.678 8.057 -5.702 1.00 86.62 109 ASN A N 1
ATOM 849 C CA . ASN A 1 109 ? 9.322 8.818 -4.517 1.00 86.62 109 ASN A CA 1
ATOM 850 C C . ASN A 1 109 ? 10.348 9.932 -4.309 1.00 86.62 109 ASN A C 1
ATOM 852 O O . ASN A 1 109 ? 11.511 9.664 -4.005 1.00 86.62 109 ASN A O 1
ATOM 856 N N . GLY A 1 110 ? 9.944 11.190 -4.503 1.00 82.31 110 GLY A N 1
ATOM 857 C CA . GLY A 1 110 ? 10.876 12.316 -4.364 1.00 82.31 110 GLY A CA 1
ATOM 858 C C . GLY A 1 110 ? 12.024 12.301 -5.384 1.00 82.31 110 GLY A C 1
ATOM 859 O O . GLY A 1 110 ? 13.151 12.628 -5.022 1.00 82.31 110 GLY A O 1
ATOM 860 N N . GLY A 1 111 ? 11.772 11.831 -6.612 1.00 81.81 111 GLY A N 1
ATOM 861 C CA . GLY A 1 111 ? 12.792 11.676 -7.659 1.00 81.81 111 GLY A CA 1
ATOM 862 C C . GLY A 1 111 ? 13.741 10.488 -7.458 1.00 81.81 111 GLY A C 1
ATOM 863 O O . GLY A 1 111 ? 14.693 10.324 -8.217 1.00 81.81 111 GLY A O 1
ATOM 864 N N . LYS A 1 112 ? 13.508 9.646 -6.442 1.00 86.81 112 LYS A N 1
ATOM 865 C CA . LYS A 1 112 ? 14.284 8.424 -6.199 1.00 86.81 112 LYS A CA 1
ATOM 866 C C . LYS A 1 112 ? 13.461 7.199 -6.568 1.00 86.81 112 LYS A C 1
ATOM 868 O O . LYS A 1 112 ? 12.360 7.014 -6.054 1.00 86.81 112 LYS A O 1
ATOM 873 N N . SER A 1 113 ? 14.023 6.339 -7.414 1.00 89.69 113 SER A N 1
ATOM 874 C CA . SER A 1 113 ? 13.461 5.012 -7.678 1.00 89.69 113 SER A CA 1
ATOM 875 C C . SER A 1 113 ? 13.662 4.103 -6.465 1.00 89.69 113 SER A C 1
ATOM 877 O O . SER A 1 113 ? 14.783 3.929 -5.990 1.00 89.69 113 SER A O 1
ATOM 879 N N . GLN A 1 114 ? 12.578 3.507 -5.977 1.00 90.94 114 GLN A N 1
ATOM 880 C CA . GLN A 1 114 ? 12.570 2.544 -4.881 1.00 90.94 114 GLN A CA 1
ATOM 881 C C . GLN A 1 114 ? 11.873 1.262 -5.335 1.00 90.94 114 GLN A C 1
ATOM 883 O O . GLN A 1 114 ? 10.874 1.313 -6.049 1.00 90.94 114 GLN A O 1
ATOM 888 N N . GLN A 1 115 ? 12.390 0.112 -4.906 1.00 93.12 115 GLN A N 1
ATOM 889 C CA . GLN A 1 115 ? 11.731 -1.178 -5.095 1.00 93.12 115 GLN A CA 1
ATOM 890 C C . GLN A 1 115 ? 11.133 -1.616 -3.765 1.00 93.12 115 GLN A C 1
ATOM 892 O O . GLN A 1 115 ? 11.853 -1.703 -2.772 1.00 93.12 115 GLN A O 1
ATOM 897 N N . LEU A 1 116 ? 9.829 -1.868 -3.745 1.00 92.81 116 LEU A N 1
ATOM 898 C CA . LEU A 1 116 ? 9.093 -2.239 -2.543 1.00 92.81 116 LEU A CA 1
ATOM 899 C C . LEU A 1 116 ? 8.440 -3.597 -2.743 1.00 92.81 116 LEU A C 1
ATOM 901 O O . LEU A 1 116 ? 7.752 -3.836 -3.736 1.00 92.81 116 LEU A O 1
ATOM 905 N N . THR A 1 117 ? 8.639 -4.489 -1.783 1.00 92.75 117 THR A N 1
ATOM 906 C CA . THR A 1 117 ? 7.935 -5.767 -1.768 1.00 92.75 117 THR A CA 1
ATOM 907 C C . THR A 1 117 ? 6.473 -5.572 -1.344 1.00 92.75 117 THR A C 1
ATOM 909 O O . THR A 1 117 ? 6.149 -4.642 -0.596 1.00 92.75 117 THR A O 1
ATOM 912 N N . PRO A 1 118 ? 5.571 -6.479 -1.745 1.00 89.81 118 PRO A N 1
ATOM 913 C CA . PRO A 1 118 ? 4.185 -6.495 -1.275 1.00 89.81 118 PRO A CA 1
ATOM 914 C C . PRO A 1 118 ? 4.059 -6.488 0.253 1.00 89.81 118 PRO A C 1
ATOM 916 O O . PRO A 1 118 ? 3.183 -5.829 0.816 1.00 89.81 118 PRO A O 1
ATOM 919 N N . LYS A 1 119 ? 4.973 -7.193 0.932 1.00 89.38 119 LYS A N 1
ATOM 920 C CA . LYS A 1 119 ? 5.038 -7.249 2.394 1.00 89.38 119 LYS A CA 1
ATOM 921 C C . LYS A 1 119 ? 5.361 -5.880 2.987 1.00 89.38 119 LYS A C 1
ATOM 923 O O . LYS A 1 119 ? 4.667 -5.462 3.906 1.00 89.38 119 LYS A O 1
ATOM 928 N N . GLU A 1 120 ? 6.350 -5.174 2.439 1.00 90.69 120 GLU A N 1
ATOM 929 C CA . GLU A 1 120 ? 6.699 -3.813 2.867 1.00 90.69 120 GLU A CA 1
ATOM 930 C C . GLU A 1 120 ? 5.565 -2.819 2.596 1.00 90.69 120 GLU A C 1
ATOM 932 O O . GLU A 1 120 ? 5.291 -1.957 3.432 1.00 90.69 120 GLU A O 1
ATOM 937 N N . LEU A 1 121 ? 4.868 -2.956 1.460 1.00 89.44 121 LEU A N 1
ATOM 938 C CA . LEU A 1 121 ? 3.694 -2.139 1.151 1.00 89.44 121 LEU A CA 1
ATOM 939 C C . LEU A 1 121 ? 2.597 -2.290 2.213 1.00 89.44 121 LEU A C 1
ATOM 941 O O . LEU A 1 121 ? 2.032 -1.300 2.684 1.00 89.44 121 LEU A O 1
ATOM 945 N N . LEU A 1 122 ? 2.331 -3.529 2.629 1.00 85.81 122 LEU A N 1
ATOM 946 C CA . LEU A 1 122 ? 1.347 -3.825 3.662 1.00 85.81 122 LEU A CA 1
ATOM 947 C C . LEU A 1 122 ? 1.808 -3.338 5.040 1.00 85.81 122 LEU A C 1
ATOM 949 O O . LEU A 1 122 ? 1.088 -2.589 5.699 1.00 85.81 122 LEU A O 1
ATOM 953 N N . SER A 1 123 ? 3.001 -3.754 5.475 1.00 85.25 123 SER A N 1
ATOM 954 C CA . SER A 1 123 ? 3.476 -3.543 6.844 1.00 85.25 123 SER A CA 1
ATOM 955 C C . SER A 1 123 ? 3.765 -2.084 7.147 1.00 85.25 123 SER A C 1
ATOM 957 O O . SER A 1 123 ? 3.414 -1.595 8.217 1.00 85.25 123 SER A O 1
ATOM 959 N N . SER A 1 124 ? 4.397 -1.385 6.208 1.00 87.06 124 SER A N 1
ATOM 960 C CA . SER A 1 124 ? 4.968 -0.064 6.467 1.00 87.06 124 SER A CA 1
ATOM 961 C C . SER A 1 124 ? 4.011 1.073 6.135 1.00 87.06 124 SER A C 1
ATOM 963 O O . SER A 1 124 ? 4.215 2.189 6.605 1.00 87.06 124 SER A O 1
ATOM 965 N N . TYR A 1 125 ? 2.974 0.815 5.334 1.00 90.88 125 TYR A N 1
ATOM 966 C CA . TYR A 1 125 ? 2.050 1.858 4.887 1.00 90.88 125 TYR A CA 1
ATOM 967 C C . TYR A 1 125 ? 0.619 1.561 5.298 1.00 90.88 125 TYR A C 1
ATOM 969 O O . TYR A 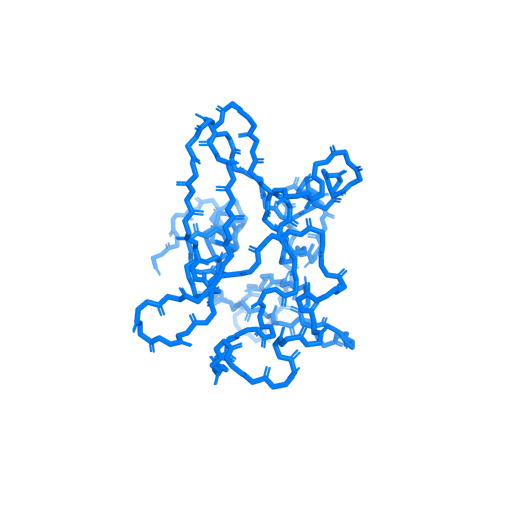1 125 ? 0.017 2.341 6.033 1.00 90.88 125 TYR A O 1
ATOM 977 N N . VAL A 1 126 ? 0.072 0.428 4.856 1.00 89.69 126 VAL A N 1
ATOM 978 C CA . VAL A 1 126 ? -1.338 0.118 5.108 1.00 89.69 126 VAL A CA 1
ATOM 979 C C . VAL A 1 126 ? -1.583 -0.142 6.594 1.00 89.69 126 VAL A C 1
ATOM 981 O O . VAL A 1 126 ? -2.443 0.509 7.182 1.00 89.69 126 VAL A O 1
ATOM 984 N N . LEU A 1 127 ? -0.799 -1.018 7.231 1.00 88.56 127 LEU A N 1
ATOM 985 C CA . LEU A 1 127 ? -0.959 -1.324 8.657 1.00 88.56 127 LEU A CA 1
ATOM 986 C C . LEU A 1 127 ? -0.619 -0.133 9.557 1.00 88.56 127 LEU A C 1
ATOM 988 O O . LEU A 1 127 ? -1.301 0.083 10.556 1.00 88.56 127 LEU A O 1
ATOM 992 N N . VAL A 1 128 ? 0.369 0.684 9.183 1.00 90.19 128 VAL A N 1
ATOM 993 C CA . VAL A 1 128 ? 0.655 1.943 9.891 1.00 90.19 128 VAL A CA 1
ATOM 994 C C . VAL A 1 128 ? -0.557 2.873 9.835 1.00 90.19 128 VAL A C 1
ATOM 996 O O . VAL A 1 128 ? -0.961 3.400 10.867 1.00 90.19 128 VAL A O 1
ATOM 999 N N . LYS A 1 129 ? -1.220 2.998 8.678 1.00 89.38 129 LYS A N 1
ATOM 1000 C CA . LYS A 1 129 ? -2.436 3.812 8.553 1.00 89.38 129 LYS A CA 1
ATOM 1001 C C . LYS A 1 129 ? -3.607 3.270 9.381 1.00 89.38 129 LYS A C 1
ATOM 1003 O O . LYS A 1 129 ? -4.372 4.047 9.959 1.00 89.38 129 LYS A O 1
ATOM 1008 N N . MET A 1 130 ? -3.755 1.947 9.450 1.00 88.19 130 MET A N 1
ATOM 1009 C CA . MET A 1 130 ? -4.772 1.304 10.292 1.00 88.19 130 MET A CA 1
ATOM 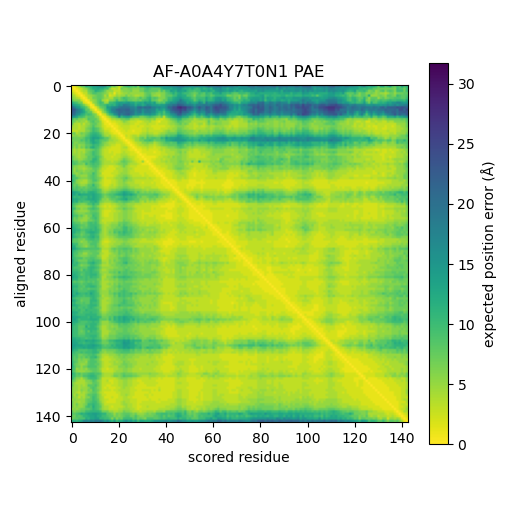1010 C C . MET A 1 130 ? -4.490 1.557 11.776 1.00 88.19 130 MET A C 1
ATOM 1012 O O . MET A 1 130 ? -5.397 1.890 12.537 1.00 88.19 130 MET A O 1
ATOM 1016 N N . LYS A 1 131 ? -3.217 1.482 12.174 1.00 88.81 131 LYS A N 1
ATOM 1017 C CA . LYS A 1 131 ? -2.773 1.815 13.525 1.00 88.81 131 LYS A CA 1
ATOM 1018 C C . LYS A 1 131 ? -3.071 3.271 13.874 1.00 88.81 131 LYS A C 1
ATOM 1020 O O . LYS A 1 131 ? -3.692 3.506 14.901 1.00 88.81 131 LYS A O 1
ATOM 1025 N N . GLU A 1 132 ? -2.712 4.224 13.014 1.00 89.31 132 GLU A N 1
ATOM 1026 C CA . GLU A 1 132 ? -3.028 5.649 13.209 1.00 89.31 132 GLU A CA 1
ATOM 1027 C C . GLU A 1 132 ? -4.531 5.872 13.409 1.00 89.31 132 GLU A C 1
ATOM 1029 O O . GLU A 1 132 ? -4.939 6.595 14.313 1.00 89.31 132 GLU A O 1
ATOM 1034 N N . THR A 1 133 ? -5.360 5.208 12.598 1.00 89.25 133 THR A N 1
ATOM 1035 C CA . THR A 1 133 ? -6.825 5.282 12.704 1.00 89.25 133 THR A CA 1
ATOM 1036 C C . THR A 1 133 ? -7.310 4.785 14.068 1.00 89.25 133 THR A C 1
ATOM 1038 O O . THR A 1 133 ? -8.143 5.419 14.714 1.00 89.25 133 THR A O 1
ATOM 1041 N N . ALA A 1 134 ? -6.748 3.675 14.546 1.00 88.69 134 ALA A N 1
ATOM 1042 C CA . ALA A 1 134 ? -7.068 3.139 15.860 1.00 88.69 134 ALA A CA 1
ATOM 1043 C C . ALA A 1 134 ? -6.591 4.052 17.003 1.00 88.69 134 ALA A C 1
ATOM 1045 O O . ALA A 1 134 ? -7.313 4.251 17.976 1.00 88.69 134 ALA A O 1
ATOM 1046 N N . GLU A 1 135 ? -5.391 4.625 16.888 1.00 89.75 135 GLU A N 1
ATOM 1047 C CA . GLU A 1 135 ? -4.820 5.539 17.883 1.00 89.75 135 GLU A CA 1
ATOM 1048 C C . GLU A 1 135 ? -5.624 6.835 17.999 1.00 89.75 135 GLU A C 1
ATOM 1050 O O . GLU A 1 135 ? -5.880 7.297 19.112 1.00 89.75 135 GLU A O 1
ATOM 1055 N N . GLN A 1 136 ? -6.071 7.381 16.864 1.00 88.56 136 GLN A N 1
ATOM 1056 C CA . GLN A 1 136 ? -6.950 8.548 16.804 1.00 88.56 136 GLN A CA 1
ATOM 1057 C C . GLN A 1 136 ? -8.297 8.270 17.473 1.00 88.56 136 GLN A C 1
ATOM 1059 O O . GLN A 1 136 ? -8.740 9.057 18.303 1.00 88.56 136 GLN A O 1
ATOM 1064 N N . PHE A 1 137 ? -8.919 7.129 17.166 1.00 86.62 137 PHE A N 1
ATOM 1065 C CA . PHE A 1 137 ? -10.205 6.757 17.755 1.00 86.62 137 PHE A CA 1
ATOM 1066 C C . PHE A 1 137 ? -10.119 6.535 19.272 1.00 86.62 137 PHE A C 1
ATOM 1068 O O . PHE A 1 137 ? -11.023 6.903 20.017 1.00 86.62 137 PHE A O 1
ATOM 1075 N N . LEU A 1 138 ? -9.024 5.936 19.746 1.00 85.38 138 LEU A N 1
ATOM 1076 C CA . LEU A 1 138 ? -8.833 5.621 21.162 1.00 85.38 138 LEU A CA 1
ATOM 1077 C C . LEU A 1 138 ? -8.174 6.740 21.973 1.00 85.38 138 LEU A C 1
ATOM 1079 O O . LEU A 1 138 ? -8.007 6.581 23.185 1.00 85.38 138 LEU A O 1
ATOM 1083 N N . ASN A 1 139 ? -7.753 7.818 21.308 1.00 86.69 139 ASN A N 1
ATOM 1084 C CA . ASN A 1 139 ? -6.960 8.911 21.863 1.00 86.69 139 ASN A CA 1
ATOM 1085 C C . ASN A 1 139 ? -5.748 8.429 22.692 1.00 86.69 139 ASN A C 1
ATOM 1087 O O . ASN A 1 139 ? -5.405 8.993 23.731 1.00 86.69 139 ASN A O 1
ATOM 1091 N N . LYS A 1 140 ? -5.122 7.323 22.265 1.00 85.75 140 LYS A N 1
ATOM 1092 C CA . LYS A 1 140 ? -3.971 6.700 22.936 1.00 85.75 140 LYS A CA 1
ATOM 1093 C C . LYS A 1 140 ? -3.136 5.895 21.952 1.00 85.75 140 LYS A C 1
ATOM 1095 O O . LYS A 1 140 ? -3.658 5.370 20.973 1.00 85.75 140 LYS A O 1
ATOM 1100 N N . LYS A 1 141 ? -1.850 5.717 22.264 1.00 81.88 141 LYS A N 1
ATOM 1101 C CA . LYS A 1 141 ? -0.962 4.869 21.460 1.00 81.88 141 LYS A CA 1
ATOM 1102 C C . LYS A 1 141 ? -1.337 3.394 21.575 1.00 81.88 141 LYS A C 1
ATOM 1104 O O . LYS A 1 141 ? -1.548 2.878 22.674 1.00 81.88 141 LYS A O 1
ATOM 1109 N N . VAL A 1 142 ? -1.362 2.721 20.434 1.00 77.69 142 VAL A N 1
ATOM 1110 C CA . VAL A 1 142 ? -1.598 1.283 20.308 1.00 77.69 142 VAL A CA 1
ATOM 1111 C C . VAL A 1 142 ? -0.222 0.643 20.151 1.00 77.69 142 VAL A C 1
ATOM 1113 O O . VAL A 1 142 ? 0.547 1.040 19.277 1.00 77.69 142 VAL A O 1
ATOM 1116 N N . LYS A 1 143 ? 0.153 -0.278 21.040 1.00 64.56 143 LYS A N 1
ATOM 1117 C CA . LYS A 1 143 ? 1.437 -0.988 20.946 1.00 64.56 143 LYS A CA 1
ATOM 1118 C C . LYS A 1 143 ? 1.262 -2.273 20.162 1.00 64.56 143 LYS A C 1
ATOM 1120 O O . LYS A 1 143 ? 0.300 -3.002 20.481 1.00 64.56 143 LYS A O 1
#

Organism: Coprinellus micaceus (NCBI:txid71717)

Mean predicted aligned error: 5.78 Å

Nearest PDB structures (foldseek):
  4b9q-assembly3_C  TM=9.632E-01  e=7.363E-16  Escherichia coli
  4b9q-assembly4_D  TM=9.499E-01  e=7.363E-16  Escherichia coli
  7ko2-assembly2_B  TM=9.514E-01  e=9.904E-16  Escherichia coli K-12
  4b9q-assembly2_B  TM=9.497E-01  e=8.797E-16  Escherichia coli
  7ko2-assembly4_D  TM=9.500E-01  e=9.334E-16  Escherichia coli K-12